Protein AF-A0A7G4WI41-F1 (afdb_monomer_lite)

Sequence (140 aa):
MRLSQVFVVAAASFLFASEAIAVTPDSNQAKISTVAHGGPSQRLLRSYGKPVEKDDADDSDDSDDSDDSEERGFNVAQVDSLKALAAQWGHSYDDIINGVVNLSHDKQRQWIAKVNTFVDEKKAAKIAEHNAQWRRDHGI

pLDDT: mean 73.44, std 21.07, range [34.28, 97.56]

Structure (mmCIF, N/CA/C/O backbone):
data_AF-A0A7G4WI41-F1
#
_entry.id   AF-A0A7G4WI41-F1
#
loop_
_atom_site.group_PDB
_atom_site.id
_atom_site.type_symbol
_atom_site.label_atom_id
_atom_site.label_alt_id
_atom_site.label_comp_id
_atom_site.label_asym_id
_atom_site.label_entity_id
_atom_site.label_seq_id
_atom_site.pdbx_PDB_ins_code
_atom_site.Cartn_x
_atom_site.Cartn_y
_atom_site.Cartn_z
_atom_site.occupancy
_atom_site.B_iso_or_equiv
_atom_site.auth_seq_id
_atom_site.auth_comp_id
_atom_site.auth_asym_id
_atom_site.auth_atom_id
_atom_site.pdbx_PDB_model_num
ATOM 1 N N . MET A 1 1 ? -39.189 -62.170 -22.832 1.00 60.19 1 MET A N 1
ATOM 2 C CA . MET A 1 1 ? -37.963 -62.716 -23.452 1.00 60.19 1 MET A CA 1
ATOM 3 C C . MET A 1 1 ? -38.275 -64.022 -24.172 1.00 60.19 1 MET A C 1
ATOM 5 O O . MET A 1 1 ? -38.211 -65.059 -23.533 1.00 60.19 1 MET A O 1
ATOM 9 N N . ARG A 1 2 ? -38.646 -63.953 -25.458 1.00 58.12 2 ARG A N 1
ATOM 10 C CA . ARG A 1 2 ? -38.343 -64.890 -26.564 1.00 58.12 2 ARG A CA 1
ATOM 11 C C . ARG A 1 2 ? -38.616 -64.113 -27.862 1.00 58.12 2 ARG A C 1
ATOM 13 O O . ARG A 1 2 ? -39.538 -63.309 -27.874 1.00 58.12 2 ARG A O 1
ATOM 20 N N . LEU A 1 3 ? -37.824 -64.338 -28.908 1.00 49.12 3 LEU A N 1
ATOM 21 C CA . LEU A 1 3 ? -37.920 -63.726 -30.250 1.00 49.12 3 LEU A CA 1
ATOM 22 C C . LEU A 1 3 ? -37.275 -62.346 -30.485 1.00 49.12 3 LEU A C 1
ATOM 24 O O . LEU A 1 3 ? -37.475 -61.742 -31.535 1.00 49.12 3 LEU A O 1
ATOM 28 N N . SER A 1 4 ? -36.297 -61.980 -29.656 1.00 53.56 4 SER A N 1
ATOM 29 C CA . SER A 1 4 ? -35.137 -61.157 -30.054 1.00 53.56 4 SER A CA 1
ATOM 30 C C . SER A 1 4 ? -34.247 -61.821 -31.139 1.00 53.56 4 SER A C 1
ATOM 32 O O . SER A 1 4 ? -33.054 -61.558 -31.207 1.00 53.56 4 SER A O 1
ATOM 34 N N . GLN A 1 5 ? -34.798 -62.717 -31.968 1.00 55.16 5 GLN A N 1
ATOM 35 C CA . GLN A 1 5 ? -34.080 -63.548 -32.947 1.00 55.16 5 GLN A CA 1
ATOM 36 C C . GLN A 1 5 ? -34.546 -63.343 -34.397 1.00 55.16 5 GLN A C 1
ATOM 38 O O . GLN A 1 5 ? -33.809 -63.695 -35.310 1.00 55.16 5 GLN A O 1
ATOM 43 N N . VAL A 1 6 ? -35.711 -62.731 -34.646 1.00 54.12 6 VAL A N 1
ATOM 44 C CA . VAL A 1 6 ? -36.169 -62.449 -36.027 1.00 54.12 6 VAL A CA 1
ATOM 45 C C . VAL A 1 6 ? -35.496 -61.191 -36.600 1.00 54.12 6 VAL A C 1
ATOM 47 O O . VAL A 1 6 ? -35.301 -61.079 -37.806 1.00 54.12 6 VAL A O 1
ATOM 50 N N . PHE A 1 7 ? -35.041 -60.281 -35.735 1.00 49.94 7 PHE A N 1
ATOM 51 C CA . PHE A 1 7 ? -34.394 -59.023 -36.123 1.00 49.94 7 PHE A CA 1
ATOM 52 C C . PHE A 1 7 ? -32.997 -59.167 -36.750 1.00 49.94 7 PHE A C 1
ATOM 54 O O . PHE A 1 7 ? -32.522 -58.223 -37.370 1.00 49.94 7 PHE A O 1
ATOM 61 N N . VAL A 1 8 ? -32.333 -60.319 -36.632 1.00 58.12 8 VAL A N 1
ATOM 62 C CA . VAL A 1 8 ? -30.925 -60.450 -37.055 1.00 58.12 8 VAL A CA 1
ATOM 63 C C . VAL A 1 8 ? -30.774 -60.981 -38.491 1.00 58.12 8 VAL A C 1
ATOM 65 O O . VAL A 1 8 ? -29.755 -60.733 -39.123 1.00 58.12 8 VAL A O 1
ATOM 68 N N . VAL A 1 9 ? -31.783 -61.651 -39.062 1.00 54.06 9 VAL A N 1
ATOM 69 C CA . VAL A 1 9 ? -31.616 -62.367 -40.348 1.00 54.06 9 VAL A CA 1
ATOM 70 C C . VAL A 1 9 ? -31.994 -61.532 -41.586 1.00 54.06 9 VAL A C 1
ATOM 72 O O . VAL A 1 9 ? -31.371 -61.685 -42.634 1.00 54.06 9 VAL A O 1
ATOM 75 N N . ALA A 1 10 ? -32.950 -60.601 -41.507 1.00 50.56 10 ALA A N 1
ATOM 76 C CA . ALA A 1 10 ? -33.375 -59.827 -42.687 1.00 50.56 10 ALA A CA 1
ATOM 77 C C . ALA A 1 10 ? -32.504 -58.584 -42.970 1.00 50.56 10 ALA A C 1
ATOM 79 O O . ALA A 1 10 ? -32.387 -58.163 -44.118 1.00 50.56 10 ALA A O 1
ATOM 80 N N . ALA A 1 11 ? -31.825 -58.039 -41.954 1.00 51.19 11 ALA A N 1
ATOM 81 C CA . ALA A 1 11 ? -30.920 -56.894 -42.102 1.00 51.19 11 ALA A CA 1
ATOM 82 C C . ALA A 1 11 ? -29.687 -57.179 -42.992 1.00 51.19 11 ALA A C 1
ATOM 84 O O . ALA A 1 11 ? -29.009 -56.245 -43.408 1.00 51.19 11 ALA A O 1
ATOM 85 N N . ALA A 1 12 ? -29.402 -58.444 -43.322 1.00 50.19 12 ALA A N 1
ATOM 86 C CA . ALA A 1 12 ? -28.215 -58.833 -44.086 1.00 50.19 12 ALA A CA 1
ATOM 87 C C . ALA A 1 12 ? -28.433 -59.009 -45.606 1.00 50.19 12 ALA A C 1
ATOM 89 O O . ALA A 1 12 ? -27.450 -59.111 -46.333 1.00 50.19 12 ALA A O 1
ATOM 90 N N . SER A 1 13 ? -29.672 -59.053 -46.121 1.00 47.69 13 SER A N 1
ATOM 91 C CA . SER A 1 13 ? -29.939 -59.494 -47.511 1.00 47.69 13 SER A CA 1
ATOM 92 C C . SER A 1 13 ? -30.242 -58.392 -48.537 1.00 47.69 13 SER A C 1
ATOM 94 O O . SER A 1 13 ? -30.148 -58.664 -49.729 1.00 47.69 13 SER A O 1
ATOM 96 N N . PHE A 1 14 ? -30.532 -57.147 -48.136 1.00 50.44 14 PHE A N 1
ATOM 97 C CA . PHE A 1 14 ? -30.782 -56.054 -49.101 1.00 50.44 14 PHE A CA 1
ATOM 98 C C . PHE A 1 14 ? -29.583 -55.118 -49.328 1.00 50.44 14 PHE A C 1
ATOM 100 O O . PHE A 1 14 ? -29.622 -54.246 -50.188 1.00 50.44 14 PHE A O 1
ATOM 107 N N . LEU A 1 15 ? -28.483 -55.327 -48.601 1.00 53.81 15 LEU A N 1
ATOM 108 C CA . LEU A 1 15 ? -27.217 -54.611 -48.801 1.00 53.81 15 LEU A CA 1
ATOM 109 C C . LEU A 1 15 ? -26.390 -55.146 -49.994 1.00 53.81 15 LEU A C 1
ATOM 111 O O . LEU A 1 15 ? -25.264 -54.703 -50.190 1.00 53.81 15 LEU A O 1
ATOM 115 N N . PHE A 1 16 ? -26.919 -56.083 -50.796 1.00 42.41 16 PHE A N 1
ATOM 116 C CA . PHE A 1 16 ? -26.143 -56.855 -51.783 1.00 42.41 16 PHE A CA 1
ATOM 117 C C . PHE A 1 16 ? -26.513 -56.614 -53.268 1.00 42.41 16 PHE A C 1
ATOM 119 O O . PHE A 1 16 ? -26.173 -57.423 -54.122 1.00 42.41 16 PHE A O 1
ATOM 126 N N . ALA A 1 17 ? -27.168 -55.506 -53.629 1.00 44.12 17 ALA A N 1
ATOM 127 C CA . ALA A 1 17 ? -27.373 -55.163 -55.046 1.00 44.12 17 ALA A CA 1
ATOM 128 C C . ALA A 1 17 ? -27.144 -53.668 -55.328 1.00 44.12 17 ALA A C 1
ATOM 130 O O . ALA A 1 17 ? -28.079 -52.882 -55.453 1.00 44.12 17 ALA A O 1
ATOM 131 N N . SER A 1 18 ? -25.864 -53.293 -55.399 1.00 34.28 18 SER A N 1
ATOM 132 C CA . SER A 1 18 ? -25.250 -52.495 -56.477 1.00 34.28 18 SER A CA 1
ATOM 133 C C . SER A 1 18 ? -26.148 -52.295 -57.722 1.00 34.28 18 SER A C 1
ATOM 135 O O . SER A 1 18 ? -26.867 -53.204 -58.111 1.00 34.28 18 SER A O 1
ATOM 137 N N . GLU A 1 19 ? -26.141 -51.193 -58.474 1.00 43.03 19 GLU A N 1
ATOM 138 C CA . GLU A 1 19 ? -25.027 -50.327 -58.862 1.00 43.03 19 GLU A CA 1
ATOM 139 C C . GLU A 1 19 ? -25.578 -49.103 -59.642 1.00 43.03 19 GLU A C 1
ATOM 141 O O . GLU A 1 19 ? -26.638 -49.177 -60.254 1.00 43.03 19 GLU A O 1
ATOM 146 N N . ALA A 1 20 ? -24.839 -47.990 -59.581 1.00 45.72 20 ALA A N 1
ATOM 147 C CA . ALA A 1 20 ? -24.756 -46.828 -60.481 1.00 45.72 20 ALA A CA 1
ATOM 148 C C . ALA A 1 20 ? -25.770 -46.622 -61.637 1.00 45.72 20 ALA A C 1
ATOM 150 O O . ALA A 1 20 ? -25.918 -47.478 -62.494 1.00 45.72 20 ALA A O 1
ATOM 151 N N . ILE A 1 21 ? -26.273 -45.384 -61.787 1.00 39.81 21 ILE A N 1
ATOM 152 C CA . ILE A 1 21 ? -26.114 -44.564 -63.012 1.00 39.81 21 ILE A CA 1
ATOM 153 C C . ILE A 1 21 ? -26.414 -43.092 -62.676 1.00 39.81 21 ILE A C 1
ATOM 155 O O . ILE A 1 21 ? -27.458 -42.735 -62.135 1.00 39.81 21 ILE A O 1
ATOM 159 N N . ALA A 1 22 ? -25.432 -42.249 -62.980 1.00 47.00 22 ALA A N 1
ATOM 160 C CA . ALA A 1 22 ? -25.386 -40.814 -62.763 1.00 47.00 22 ALA A CA 1
ATOM 161 C C . ALA A 1 22 ? -26.065 -40.036 -63.898 1.00 47.00 22 ALA A C 1
ATOM 163 O O . ALA A 1 22 ? -25.796 -40.352 -65.051 1.00 47.00 22 ALA A O 1
ATOM 164 N N . VAL A 1 23 ? -26.815 -38.968 -63.586 1.00 42.44 23 VAL A N 1
ATOM 165 C CA . VAL A 1 23 ? -26.959 -37.781 -64.458 1.00 42.44 23 VAL A CA 1
ATOM 166 C C . VAL A 1 23 ? -27.250 -36.534 -63.602 1.00 42.44 23 VAL A C 1
ATOM 168 O O . VAL A 1 23 ? -28.366 -36.310 -63.146 1.00 42.44 23 VAL A O 1
ATOM 171 N N . THR A 1 24 ? -26.247 -35.684 -63.422 1.00 52.06 24 THR A N 1
ATOM 172 C CA . THR A 1 24 ? -26.391 -34.214 -63.446 1.00 52.06 24 THR A CA 1
ATOM 173 C C . THR A 1 24 ? -25.506 -33.758 -64.623 1.00 52.06 24 THR A C 1
ATOM 175 O O . THR A 1 24 ? -24.527 -34.466 -64.881 1.00 52.06 24 THR A O 1
ATOM 178 N N . PRO A 1 25 ? -25.785 -32.671 -65.383 1.00 52.31 25 PRO A N 1
ATOM 179 C CA . PRO A 1 25 ? -26.153 -31.362 -64.829 1.00 52.31 25 PRO A CA 1
ATOM 180 C C . PRO A 1 25 ? -27.067 -30.472 -65.713 1.00 52.31 25 PRO A C 1
ATOM 182 O O . PRO A 1 25 ? -27.070 -30.558 -66.934 1.00 52.31 25 PRO A O 1
ATOM 185 N N . ASP A 1 26 ? -27.733 -29.486 -65.115 1.00 42.91 26 ASP A N 1
ATOM 186 C CA . ASP A 1 26 ? -27.690 -28.148 -65.715 1.00 42.91 26 ASP A CA 1
ATOM 187 C C . ASP A 1 26 ? -27.442 -27.141 -64.596 1.00 42.91 26 ASP A C 1
ATOM 189 O O . ASP A 1 26 ? -28.169 -27.067 -63.604 1.00 42.91 26 ASP A O 1
ATOM 193 N N . SER A 1 27 ? -26.306 -26.466 -64.696 1.00 51.22 27 SER A N 1
ATOM 194 C CA . SER A 1 27 ? -25.731 -25.650 -63.641 1.00 51.22 27 SER A CA 1
ATOM 195 C C . SER A 1 27 ? -25.530 -24.258 -64.212 1.00 51.22 27 SER A C 1
ATOM 197 O O . SER A 1 27 ? -24.536 -23.985 -64.880 1.00 51.22 27 SER A O 1
ATOM 199 N N . ASN A 1 28 ? -26.470 -23.360 -63.917 1.00 61.88 28 ASN A N 1
ATOM 200 C CA . ASN A 1 28 ? -26.247 -21.923 -64.027 1.00 61.88 28 ASN A CA 1
ATOM 201 C C . ASN A 1 28 ? -25.216 -21.517 -62.962 1.00 61.88 28 ASN A C 1
ATOM 203 O O . ASN A 1 28 ? -25.562 -21.053 -61.875 1.00 61.88 28 ASN A O 1
ATOM 207 N N . GLN A 1 29 ? -23.934 -21.753 -63.249 1.00 58.50 29 GLN A N 1
ATOM 208 C CA . GLN A 1 29 ? -22.827 -21.359 -62.386 1.00 58.50 29 GLN A CA 1
ATOM 209 C C . GLN A 1 29 ? -22.591 -19.857 -62.530 1.00 58.50 29 GLN A C 1
ATOM 211 O O . GLN A 1 29 ? -21.774 -19.401 -63.329 1.00 58.50 29 GLN A O 1
ATOM 216 N N . ALA A 1 30 ? -23.303 -19.064 -61.732 1.00 64.44 30 ALA A N 1
ATOM 217 C CA . ALA A 1 30 ? -22.858 -17.711 -61.444 1.00 64.44 30 ALA A CA 1
ATOM 218 C C . ALA A 1 30 ? -21.491 -17.798 -60.740 1.00 64.44 30 ALA A C 1
ATOM 220 O O . ALA A 1 30 ? -21.368 -18.403 -59.674 1.00 64.44 30 ALA A O 1
ATOM 221 N N . LYS A 1 31 ? -20.449 -17.213 -61.343 1.00 61.19 31 LYS A N 1
ATOM 222 C CA . LYS A 1 31 ? -19.125 -17.075 -60.719 1.00 61.19 31 LYS A CA 1
ATOM 223 C C . LYS A 1 31 ? -19.223 -16.099 -59.546 1.00 61.19 31 LYS A C 1
ATOM 225 O O . LYS A 1 31 ? -19.076 -14.893 -59.718 1.00 61.19 31 LYS A O 1
ATOM 230 N N . ILE A 1 32 ? -19.457 -16.626 -58.351 1.00 63.84 32 ILE A N 1
ATOM 231 C CA . ILE A 1 32 ? -19.260 -15.888 -57.106 1.00 63.84 32 ILE A CA 1
ATOM 232 C C . ILE A 1 32 ? -17.765 -15.981 -56.802 1.00 63.84 32 ILE A C 1
ATOM 234 O O . ILE A 1 32 ? -17.230 -17.076 -56.637 1.00 63.84 32 ILE A O 1
ATOM 238 N N . SER A 1 33 ? -17.069 -14.844 -56.791 1.00 59.56 33 SER A N 1
ATOM 239 C CA . SER A 1 33 ? -15.690 -14.786 -56.307 1.00 59.56 33 SER A CA 1
ATOM 240 C C . SER A 1 33 ? -15.697 -15.157 -54.824 1.00 59.56 33 SER A C 1
ATOM 242 O O . SER A 1 33 ? -16.025 -14.332 -53.971 1.00 59.56 33 SER A O 1
ATOM 244 N N . THR A 1 34 ? -15.405 -16.418 -54.508 1.00 59.03 34 THR A N 1
ATOM 245 C CA . THR A 1 34 ? -15.137 -16.845 -53.136 1.00 59.03 34 THR A CA 1
ATOM 246 C C . THR A 1 34 ? -13.808 -16.228 -52.725 1.00 59.03 34 THR A C 1
ATOM 248 O O . THR A 1 34 ? -12.736 -16.777 -52.967 1.00 59.03 34 THR A O 1
ATOM 251 N N . VAL A 1 35 ? -13.878 -15.053 -52.109 1.00 65.50 35 VAL A N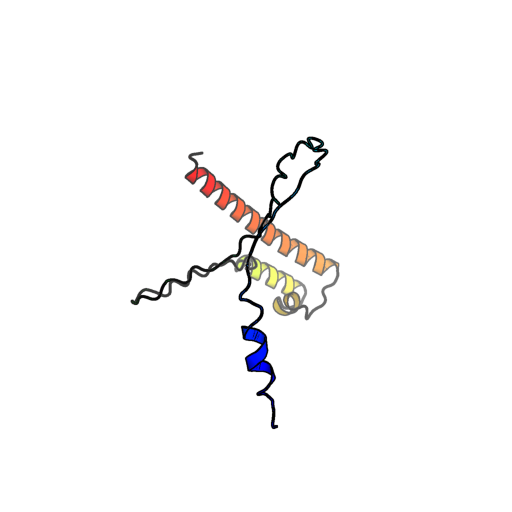 1
ATOM 252 C CA . VAL A 1 35 ? -12.786 -14.551 -51.279 1.00 65.50 35 VAL A CA 1
ATOM 253 C C . VAL A 1 35 ? -12.668 -15.506 -50.098 1.00 65.50 35 VAL A C 1
ATOM 255 O O . VAL A 1 35 ? -13.647 -15.732 -49.385 1.00 65.50 35 VAL A O 1
ATOM 258 N N . ALA A 1 36 ? -11.489 -16.104 -49.923 1.00 66.44 36 ALA A N 1
ATOM 259 C CA . ALA A 1 36 ? -11.196 -16.931 -4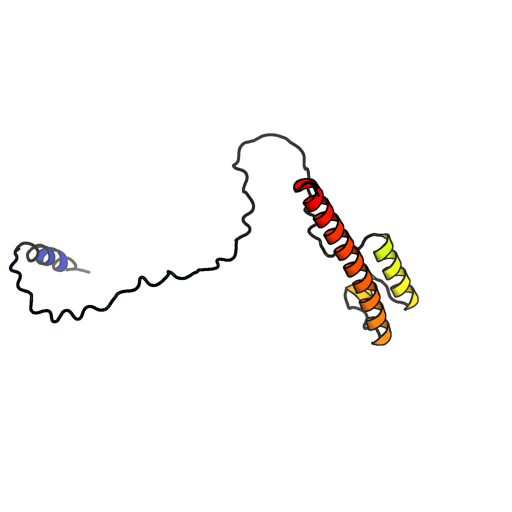8.763 1.00 66.44 36 ALA A CA 1
ATOM 260 C C . ALA A 1 36 ? -11.513 -16.117 -47.504 1.00 66.44 36 ALA A C 1
ATOM 262 O O . ALA A 1 36 ? -10.925 -15.059 -47.274 1.00 66.44 36 ALA A O 1
ATOM 263 N N . HIS A 1 37 ? -12.484 -16.578 -46.719 1.00 58.38 37 HIS A N 1
ATOM 264 C CA . HIS A 1 37 ? -12.770 -15.974 -45.430 1.00 58.38 37 HIS A CA 1
ATOM 265 C C . HIS A 1 37 ? -11.517 -16.156 -44.572 1.00 58.38 37 HIS A C 1
ATOM 267 O O . HIS A 1 37 ? -11.122 -17.290 -44.293 1.00 58.38 37 HIS A O 1
ATOM 273 N N . GLY A 1 38 ? -10.855 -15.050 -44.215 1.00 65.44 38 GLY A N 1
ATOM 274 C CA . GLY A 1 38 ? -9.784 -15.072 -43.226 1.00 65.44 38 GLY A CA 1
ATOM 275 C C . GLY A 1 38 ? -10.315 -15.780 -41.986 1.00 65.44 38 GLY A C 1
ATOM 276 O O . GLY A 1 38 ? -11.334 -15.364 -41.438 1.00 65.44 38 GLY A O 1
ATOM 277 N N . GLY A 1 39 ? -9.693 -16.907 -41.629 1.00 69.44 39 GLY A N 1
ATOM 278 C CA . GLY A 1 39 ? -10.150 -17.758 -40.535 1.00 69.44 39 GLY A CA 1
ATOM 279 C C . GLY A 1 39 ? -10.317 -16.977 -39.225 1.00 69.44 39 GLY A C 1
ATOM 280 O O . GLY A 1 39 ? -9.724 -15.907 -39.065 1.00 69.44 39 GLY A O 1
ATOM 281 N N . PRO A 1 40 ? -11.114 -17.490 -38.273 1.00 69.69 40 PRO A N 1
ATOM 282 C CA . PRO A 1 40 ? -11.348 -16.804 -37.011 1.00 69.69 40 PRO A CA 1
ATOM 283 C C . PRO A 1 40 ? -10.009 -16.537 -36.316 1.00 69.69 40 PRO A C 1
ATOM 285 O O . PRO A 1 40 ? -9.285 -17.468 -35.966 1.00 69.69 40 PRO A O 1
ATOM 288 N N . SER A 1 41 ? -9.671 -15.262 -36.105 1.00 68.19 41 SER A N 1
ATOM 289 C CA . SER A 1 41 ? -8.505 -14.858 -35.318 1.00 68.19 41 SER A CA 1
ATOM 290 C C . SER A 1 41 ? -8.789 -15.137 -33.840 1.00 68.19 41 SER A C 1
ATOM 292 O O . SER A 1 41 ? -9.137 -14.236 -33.072 1.00 68.19 41 SER A O 1
ATOM 294 N N . GLN A 1 42 ? -8.728 -16.406 -33.439 1.00 70.62 42 GLN A N 1
ATOM 295 C CA . GLN A 1 42 ? -8.921 -16.805 -32.051 1.00 70.62 42 GLN A CA 1
ATOM 296 C C . GLN A 1 42 ? -7.742 -16.290 -31.223 1.00 70.62 42 GLN A C 1
ATOM 298 O O . GLN A 1 42 ? -6.642 -16.838 -31.248 1.00 70.62 42 GLN A O 1
ATOM 303 N N . ARG A 1 43 ? -7.970 -15.209 -30.471 1.00 73.62 43 ARG A N 1
ATOM 304 C CA . ARG A 1 43 ? -7.086 -14.809 -29.373 1.00 73.62 43 ARG A CA 1
ATOM 305 C C . ARG A 1 43 ? -7.356 -15.762 -28.211 1.00 73.62 43 ARG A C 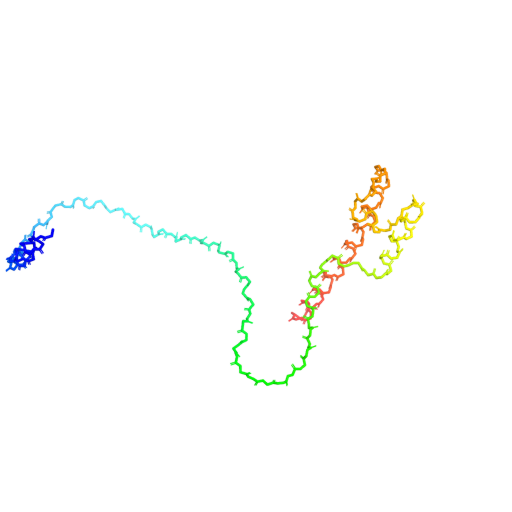1
ATOM 307 O O . ARG A 1 43 ? -8.272 -15.533 -27.429 1.00 73.62 43 ARG A O 1
ATOM 314 N N . LEU A 1 44 ? -6.603 -16.855 -28.139 1.00 78.25 44 LEU A N 1
ATOM 315 C CA . LEU A 1 44 ? -6.667 -17.782 -27.011 1.00 78.25 44 LEU A CA 1
ATOM 316 C C . LEU A 1 44 ? -5.865 -17.208 -25.838 1.00 78.25 44 LEU A C 1
ATOM 318 O O . LEU A 1 44 ? -4.741 -16.733 -26.015 1.00 78.25 44 LEU A O 1
ATOM 322 N N . LEU A 1 45 ? -6.453 -17.237 -24.641 1.00 80.88 45 LEU A N 1
ATOM 323 C CA . LEU A 1 45 ? -5.756 -16.887 -23.407 1.00 80.88 45 LEU A CA 1
ATOM 324 C C . LEU A 1 45 ? -4.664 -17.940 -23.167 1.00 80.88 45 LEU A C 1
ATOM 326 O O . LEU A 1 45 ? -4.955 -19.135 -23.176 1.00 80.88 45 LEU A O 1
ATOM 330 N N . ARG A 1 46 ? -3.406 -17.516 -22.992 1.00 78.00 46 ARG A N 1
ATOM 331 C CA . ARG A 1 46 ? -2.317 -18.449 -22.670 1.00 78.00 46 ARG A CA 1
ATOM 332 C C . ARG A 1 46 ? -2.595 -19.065 -21.301 1.00 78.00 46 ARG A C 1
ATOM 334 O O . ARG A 1 46 ? -2.730 -18.341 -20.320 1.00 78.00 46 ARG A O 1
ATOM 341 N N . SER A 1 47 ? -2.693 -20.388 -21.245 1.00 77.12 47 SER A N 1
ATOM 342 C CA . SER A 1 47 ? -2.786 -21.125 -19.988 1.00 77.12 47 SER A CA 1
ATOM 343 C C . SER A 1 47 ? -1.415 -21.179 -19.319 1.00 77.12 47 SER A C 1
ATOM 345 O O . SER A 1 47 ? -0.433 -21.561 -19.958 1.00 77.12 47 SER A O 1
ATOM 347 N N . TYR A 1 48 ? -1.359 -20.856 -18.031 1.00 63.56 48 TYR A N 1
ATOM 348 C CA . TYR A 1 48 ? -0.182 -21.079 -17.197 1.00 63.56 48 TYR A CA 1
ATOM 349 C C . TYR A 1 48 ? -0.174 -22.542 -16.742 1.00 63.56 48 TYR A C 1
ATOM 351 O O . TYR A 1 48 ? -0.776 -22.891 -15.730 1.00 63.56 48 TYR A O 1
ATOM 359 N N . GLY A 1 49 ? 0.445 -23.420 -17.530 1.00 63.28 49 GLY A N 1
ATOM 360 C CA . GLY A 1 49 ? 0.788 -24.763 -17.070 1.00 63.28 49 GLY A CA 1
ATOM 361 C C . GLY A 1 49 ? 2.136 -24.707 -16.366 1.00 63.28 49 GLY A C 1
ATOM 362 O O . GLY A 1 49 ? 3.111 -24.283 -16.985 1.00 63.28 49 GLY A O 1
ATOM 363 N N . LYS A 1 50 ? 2.204 -25.122 -15.095 1.00 60.09 50 LYS A N 1
ATOM 364 C CA . LYS A 1 50 ? 3.498 -25.412 -14.466 1.00 60.09 50 LYS A CA 1
ATOM 365 C C . LYS A 1 50 ? 4.173 -26.532 -15.277 1.00 60.09 50 LYS A C 1
ATOM 367 O O . LYS A 1 50 ? 3.475 -27.491 -15.622 1.00 60.09 50 LYS A O 1
ATOM 372 N N . PRO A 1 51 ? 5.471 -26.440 -15.613 1.00 52.19 51 PRO A N 1
ATOM 373 C CA . PRO A 1 51 ? 6.180 -27.594 -16.136 1.00 52.19 51 PRO A CA 1
ATOM 374 C C . PRO A 1 51 ? 6.171 -28.657 -15.038 1.00 52.19 51 PRO A C 1
ATOM 376 O O . PRO A 1 51 ? 6.766 -28.470 -13.984 1.00 52.19 51 PRO A O 1
ATOM 379 N N . VAL A 1 52 ? 5.428 -29.740 -15.256 1.00 52.94 52 VAL A N 1
ATOM 380 C CA . VAL A 1 52 ? 5.623 -30.960 -14.476 1.00 52.94 52 VAL A CA 1
ATOM 381 C C . VAL A 1 52 ? 6.955 -31.506 -14.961 1.00 52.94 52 VAL A C 1
ATOM 383 O O . VAL A 1 52 ? 7.061 -31.953 -16.108 1.00 52.94 52 VAL A O 1
ATOM 386 N N . GLU A 1 53 ? 7.982 -31.353 -14.129 1.00 47.16 53 GLU A N 1
ATOM 387 C CA . GLU A 1 53 ? 9.237 -32.065 -14.299 1.00 47.16 53 GLU A CA 1
ATOM 388 C C . GLU A 1 53 ? 8.909 -33.545 -14.460 1.00 47.16 53 GLU A C 1
ATOM 390 O O . GLU A 1 53 ? 8.113 -34.116 -13.714 1.00 47.16 53 GLU A O 1
ATOM 395 N N . LYS A 1 54 ? 9.436 -34.136 -15.531 1.00 46.16 54 LYS A N 1
ATOM 396 C CA . LYS A 1 54 ? 9.334 -35.573 -15.728 1.00 46.16 54 LYS A CA 1
ATOM 397 C C . LYS A 1 54 ? 10.103 -36.216 -14.590 1.00 46.16 54 LYS A C 1
ATOM 399 O O . LYS A 1 54 ? 11.288 -35.936 -14.444 1.00 46.16 54 LYS A O 1
ATOM 404 N N . ASP A 1 55 ? 9.391 -37.042 -13.837 1.00 51.22 55 ASP A N 1
ATOM 405 C CA . ASP A 1 55 ? 9.925 -37.963 -12.848 1.00 51.22 55 ASP A CA 1
ATOM 406 C C . ASP A 1 55 ? 11.202 -38.623 -13.376 1.00 51.22 55 ASP A C 1
ATOM 408 O O . ASP A 1 55 ? 11.117 -39.444 -14.283 1.00 51.22 55 ASP A O 1
ATOM 412 N N . ASP A 1 56 ? 12.353 -38.254 -12.820 1.00 45.19 56 ASP A N 1
ATOM 413 C CA . ASP A 1 56 ? 13.525 -39.114 -12.679 1.00 45.19 56 ASP A CA 1
ATOM 414 C C . ASP A 1 56 ? 14.404 -38.534 -11.555 1.00 45.19 56 ASP A C 1
ATOM 416 O O . ASP A 1 56 ? 14.875 -37.403 -11.614 1.00 45.19 56 ASP A O 1
ATOM 420 N N . ALA A 1 57 ? 14.528 -39.336 -10.498 1.00 48.34 57 ALA A N 1
ATOM 421 C CA . ALA A 1 57 ? 15.285 -39.156 -9.262 1.00 48.34 57 ALA A CA 1
ATOM 422 C C . ALA A 1 57 ? 16.592 -38.342 -9.362 1.00 48.34 57 ALA A C 1
ATOM 424 O O . ALA A 1 57 ? 17.420 -38.613 -10.226 1.00 48.34 57 ALA A O 1
ATOM 425 N N . ASP A 1 58 ? 16.846 -37.463 -8.389 1.00 39.97 58 ASP A N 1
ATOM 426 C CA . ASP A 1 58 ? 17.772 -37.693 -7.261 1.00 39.97 58 ASP A CA 1
ATOM 427 C C . ASP A 1 58 ? 18.099 -36.354 -6.564 1.00 39.97 58 ASP A C 1
ATOM 429 O O . ASP A 1 58 ? 18.212 -35.314 -7.204 1.00 39.97 58 ASP A O 1
ATOM 433 N N . ASP A 1 59 ? 18.203 -36.424 -5.241 1.00 50.62 59 ASP A N 1
ATOM 434 C CA . ASP A 1 59 ? 18.656 -35.432 -4.256 1.00 50.62 59 ASP A CA 1
ATOM 435 C C . ASP A 1 59 ? 19.240 -34.096 -4.782 1.00 50.62 59 ASP A C 1
ATOM 437 O O . ASP A 1 59 ? 20.411 -34.003 -5.160 1.00 50.62 59 ASP A O 1
ATOM 441 N N . SER A 1 60 ? 18.460 -33.011 -4.719 1.00 40.81 60 SER A N 1
ATOM 442 C CA . SER A 1 60 ? 19.040 -31.677 -4.545 1.00 40.81 60 SER A CA 1
ATOM 443 C C . SER A 1 60 ? 18.017 -30.663 -4.062 1.00 40.81 60 SER A C 1
ATOM 445 O O . SER A 1 60 ? 17.084 -30.318 -4.777 1.00 40.81 60 SER A O 1
ATOM 447 N N . ASP A 1 61 ? 18.268 -30.236 -2.830 1.00 41.31 61 ASP A N 1
ATOM 448 C CA . ASP A 1 61 ? 18.026 -28.922 -2.248 1.00 41.31 61 ASP A CA 1
ATOM 449 C C . ASP A 1 61 ? 16.649 -28.296 -2.490 1.00 41.31 61 ASP A C 1
ATOM 451 O O . ASP A 1 61 ? 16.283 -27.868 -3.582 1.00 41.31 61 ASP A O 1
ATOM 455 N N . ASP A 1 62 ? 15.932 -28.189 -1.378 1.00 47.69 62 ASP A N 1
ATOM 456 C CA . ASP A 1 62 ? 14.781 -27.337 -1.130 1.00 47.69 62 ASP A CA 1
ATOM 457 C C . ASP A 1 62 ? 15.169 -25.861 -1.338 1.00 47.69 62 ASP A C 1
ATOM 459 O O . ASP A 1 62 ? 15.189 -25.051 -0.415 1.00 47.69 62 ASP A O 1
ATOM 463 N N . SER A 1 63 ? 15.509 -25.485 -2.572 1.00 47.69 63 SER A N 1
ATOM 464 C CA . SER A 1 63 ? 15.348 -24.117 -3.019 1.00 47.69 63 SER A CA 1
ATOM 465 C C . SER A 1 63 ? 13.863 -23.946 -3.287 1.00 47.69 63 SER A C 1
ATOM 467 O O . SER A 1 63 ? 13.399 -24.003 -4.429 1.00 47.69 63 SER A O 1
ATOM 469 N N . ASP A 1 64 ? 13.129 -23.753 -2.193 1.00 47.31 64 ASP A N 1
ATOM 470 C CA . ASP A 1 64 ? 11.982 -22.864 -2.121 1.00 47.31 64 ASP A CA 1
ATOM 471 C C . ASP A 1 64 ? 12.437 -21.511 -2.699 1.00 47.31 64 ASP A C 1
ATOM 473 O O . ASP A 1 64 ? 12.719 -20.543 -1.994 1.00 47.31 64 ASP A O 1
ATOM 477 N N . ASP A 1 65 ? 12.580 -21.461 -4.028 1.00 48.38 65 ASP A N 1
ATOM 478 C CA . ASP A 1 65 ? 12.419 -20.253 -4.814 1.00 48.38 65 ASP A CA 1
ATOM 479 C C . ASP A 1 65 ? 10.937 -19.939 -4.678 1.00 48.38 65 ASP A C 1
ATOM 481 O O . ASP A 1 65 ? 10.100 -20.241 -5.537 1.00 48.38 65 ASP A O 1
ATOM 485 N N . SER A 1 66 ? 10.617 -19.460 -3.475 1.00 47.22 66 SER A N 1
ATOM 486 C CA . SER A 1 66 ? 9.404 -18.772 -3.144 1.00 47.22 66 SER A CA 1
ATOM 487 C C . SER A 1 66 ? 9.308 -17.691 -4.197 1.00 47.22 66 SER A C 1
ATOM 489 O O . SER A 1 66 ? 9.917 -16.628 -4.077 1.00 47.22 66 SER A O 1
ATOM 491 N N . ASP A 1 67 ? 8.583 -18.000 -5.267 1.00 45.22 67 ASP A N 1
ATOM 492 C CA . ASP A 1 67 ? 8.023 -17.022 -6.166 1.00 45.22 67 ASP A CA 1
ATOM 493 C C . ASP A 1 67 ? 7.177 -16.119 -5.270 1.00 45.22 67 ASP A C 1
ATOM 495 O O . ASP A 1 67 ? 5.982 -16.350 -5.059 1.00 45.22 67 ASP A O 1
ATOM 499 N N . ASP A 1 68 ? 7.841 -15.105 -4.702 1.00 48.19 68 ASP A N 1
ATOM 500 C CA . ASP A 1 68 ? 7.350 -14.023 -3.847 1.00 48.19 68 ASP A CA 1
ATOM 501 C C . ASP A 1 68 ? 6.469 -13.073 -4.690 1.00 48.19 68 ASP A C 1
ATOM 503 O O . ASP A 1 68 ? 6.467 -11.843 -4.592 1.00 48.19 68 ASP A O 1
ATOM 507 N N . SER A 1 69 ? 5.676 -13.698 -5.563 1.00 49.56 69 SER A N 1
ATOM 508 C CA . SER A 1 69 ? 4.441 -13.265 -6.193 1.00 49.56 69 SER A CA 1
ATOM 509 C C . SER A 1 69 ? 3.350 -12.921 -5.174 1.00 49.56 69 SER A C 1
ATOM 511 O O . SER A 1 69 ? 2.255 -12.504 -5.564 1.00 49.56 69 SER A O 1
ATOM 513 N N . GLU A 1 70 ? 3.654 -12.977 -3.872 1.00 48.16 70 GLU A N 1
ATOM 514 C CA . GLU A 1 70 ? 2.987 -12.219 -2.816 1.00 48.16 70 GLU A CA 1
ATOM 515 C C . GLU A 1 70 ? 3.235 -10.706 -3.041 1.00 48.16 70 G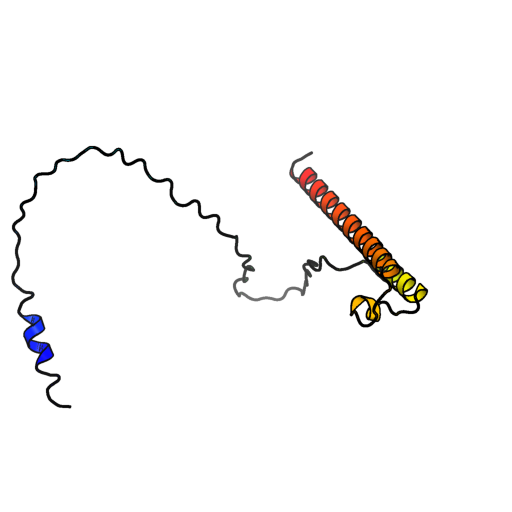LU A C 1
ATOM 517 O O . GLU A 1 70 ? 3.818 -9.965 -2.246 1.00 48.16 70 GLU A O 1
ATOM 522 N N . GLU A 1 71 ? 2.699 -10.187 -4.151 1.00 53.09 71 GLU A N 1
ATOM 523 C CA . GLU A 1 71 ? 2.693 -8.780 -4.572 1.00 53.09 71 GLU A CA 1
ATOM 524 C C . GLU A 1 71 ? 2.151 -7.833 -3.477 1.00 53.09 71 GLU A C 1
ATOM 526 O O . GLU A 1 71 ? 2.312 -6.615 -3.564 1.00 53.09 71 GLU A O 1
ATOM 531 N N . ARG A 1 72 ? 1.550 -8.380 -2.413 1.00 58.03 72 ARG A N 1
ATOM 532 C CA . ARG A 1 72 ? 0.903 -7.673 -1.306 1.00 58.03 72 ARG A CA 1
ATOM 533 C C . ARG A 1 72 ? 1.770 -7.447 -0.066 1.00 58.03 72 ARG A C 1
ATOM 535 O O . ARG A 1 72 ? 1.345 -6.680 0.795 1.00 58.03 72 ARG A O 1
ATOM 542 N N . GLY A 1 73 ? 2.954 -8.052 0.039 1.00 71.88 73 GLY A N 1
ATOM 543 C CA . GLY A 1 73 ? 3.814 -7.868 1.212 1.00 71.88 73 GLY A CA 1
ATOM 544 C C . GLY A 1 73 ? 4.373 -6.443 1.321 1.00 71.88 73 GLY A C 1
ATOM 545 O O . GLY A 1 73 ? 5.007 -5.952 0.378 1.00 71.88 73 GLY A O 1
ATOM 546 N N . PHE A 1 74 ? 4.155 -5.786 2.465 1.00 85.38 74 PHE A N 1
ATOM 547 C CA . PHE A 1 74 ? 4.882 -4.576 2.869 1.00 85.38 74 PHE A CA 1
ATOM 548 C C . PHE A 1 74 ? 6.164 -4.972 3.601 1.00 85.38 74 PHE A C 1
ATOM 550 O O . PHE A 1 74 ? 6.180 -5.961 4.331 1.00 85.38 74 PHE A O 1
ATOM 557 N N . ASN A 1 75 ? 7.232 -4.188 3.447 1.00 89.12 75 ASN A N 1
ATOM 558 C CA . ASN A 1 75 ? 8.452 -4.439 4.212 1.00 89.12 75 ASN A CA 1
ATOM 559 C C . ASN A 1 75 ? 8.245 -4.135 5.711 1.00 89.12 75 ASN A C 1
ATOM 561 O O . ASN A 1 75 ? 7.299 -3.443 6.098 1.00 89.12 75 ASN A O 1
ATOM 565 N N . VAL A 1 76 ? 9.153 -4.624 6.563 1.00 91.19 76 VAL A N 1
ATOM 566 C CA . VAL A 1 76 ? 9.047 -4.489 8.029 1.00 91.19 76 VAL A CA 1
ATOM 567 C C . VAL A 1 76 ? 8.872 -3.028 8.461 1.00 91.19 76 VAL A C 1
ATOM 569 O O . VAL A 1 76 ? 7.981 -2.725 9.248 1.00 91.19 76 VAL A O 1
ATOM 572 N N . ALA A 1 77 ? 9.638 -2.100 7.880 1.00 92.44 77 ALA A N 1
ATOM 573 C CA . ALA A 1 77 ? 9.558 -0.680 8.221 1.00 92.44 77 ALA A CA 1
ATOM 574 C C . ALA A 1 77 ? 8.204 -0.049 7.840 1.00 92.44 77 ALA A C 1
ATOM 576 O O . ALA A 1 77 ? 7.646 0.754 8.592 1.00 92.44 77 ALA A O 1
ATOM 577 N N . GLN A 1 78 ? 7.644 -0.424 6.687 1.00 94.19 78 GLN A N 1
ATOM 578 C CA . GLN A 1 78 ? 6.318 0.011 6.247 1.00 94.19 78 GLN A CA 1
ATOM 579 C C . GLN A 1 78 ? 5.237 -0.521 7.190 1.00 94.19 78 GLN A C 1
ATOM 581 O O . GLN A 1 78 ? 4.388 0.258 7.635 1.00 94.19 78 GLN A O 1
ATOM 586 N N . VAL A 1 79 ? 5.307 -1.805 7.557 1.00 94.06 79 VAL A N 1
ATOM 587 C CA . VAL A 1 79 ? 4.399 -2.428 8.531 1.00 94.06 79 VAL A CA 1
ATOM 588 C C . VAL A 1 79 ? 4.496 -1.734 9.890 1.00 94.06 79 VAL A C 1
ATOM 590 O O . VAL A 1 79 ? 3.468 -1.372 10.459 1.00 94.06 79 VAL A O 1
ATOM 593 N N . ASP A 1 80 ? 5.699 -1.463 10.389 1.00 95.50 80 ASP A N 1
ATOM 594 C CA . ASP A 1 80 ? 5.899 -0.764 11.663 1.00 95.50 80 ASP A CA 1
ATOM 595 C C . ASP A 1 80 ? 5.337 0.660 11.628 1.00 95.50 80 ASP A C 1
ATOM 597 O O . ASP A 1 80 ? 4.702 1.117 12.582 1.00 95.50 80 ASP A O 1
ATOM 601 N N . SER A 1 81 ? 5.461 1.347 10.491 1.00 95.56 81 SER A N 1
ATOM 602 C CA . SER A 1 81 ? 4.856 2.666 10.303 1.00 95.56 81 SER A CA 1
ATOM 603 C C . SER A 1 81 ? 3.317 2.632 10.304 1.00 95.56 81 SER A C 1
ATOM 605 O O . SER A 1 81 ? 2.682 3.624 10.682 1.00 95.56 81 SER A O 1
ATOM 607 N N . LEU A 1 82 ? 2.707 1.527 9.857 1.00 96.06 82 LEU A N 1
ATOM 608 C CA . LEU A 1 82 ? 1.259 1.311 9.894 1.00 96.06 82 LEU A CA 1
ATOM 609 C C . LEU A 1 82 ? 0.811 0.922 11.305 1.00 96.06 82 LEU A C 1
ATOM 611 O O . LEU A 1 82 ? -0.193 1.448 11.780 1.00 96.06 82 LEU A O 1
ATOM 615 N N . LYS A 1 83 ? 1.586 0.090 12.011 1.00 97.12 83 LYS A N 1
ATOM 616 C CA . LYS A 1 83 ? 1.370 -0.230 13.431 1.00 97.12 83 LYS A CA 1
ATOM 617 C C . LYS A 1 83 ? 1.408 1.022 14.302 1.00 97.12 83 LYS A C 1
ATOM 619 O O . LYS A 1 83 ? 0.512 1.216 15.116 1.00 97.12 83 LYS A O 1
ATOM 624 N N . ALA A 1 84 ? 2.386 1.903 14.096 1.00 97.56 84 ALA A N 1
ATOM 625 C CA . ALA A 1 84 ? 2.476 3.170 14.819 1.00 97.56 84 ALA A CA 1
ATOM 626 C C . ALA A 1 84 ? 1.266 4.083 14.549 1.00 97.56 84 ALA A C 1
ATOM 628 O O . ALA A 1 84 ? 0.725 4.682 15.478 1.00 97.56 84 ALA A O 1
ATOM 629 N N . LEU A 1 85 ? 0.804 4.154 13.294 1.00 97.00 85 LEU A N 1
ATOM 630 C CA . LEU A 1 85 ? -0.385 4.930 12.925 1.00 97.00 85 LEU A CA 1
ATOM 631 C C . LEU A 1 85 ? -1.661 4.358 13.564 1.00 97.00 85 LEU A C 1
ATOM 633 O O . LEU A 1 85 ? -2.475 5.110 14.096 1.00 97.00 85 LEU A O 1
ATOM 637 N N . ALA A 1 86 ? -1.814 3.032 13.554 1.00 97.00 86 ALA A N 1
ATOM 638 C CA . ALA A 1 86 ? -2.919 2.347 14.217 1.00 97.00 86 ALA A CA 1
ATOM 639 C C . ALA A 1 86 ? -2.919 2.633 15.729 1.00 97.00 86 ALA A C 1
ATOM 641 O O . ALA A 1 86 ? -3.937 3.054 16.285 1.00 97.00 86 ALA A O 1
ATOM 642 N N . ALA A 1 87 ? -1.751 2.509 16.368 1.00 97.25 87 ALA A N 1
ATOM 643 C CA . ALA A 1 87 ? -1.568 2.777 17.790 1.00 97.25 87 ALA A CA 1
ATOM 644 C C . ALA A 1 87 ? -1.885 4.238 18.152 1.00 97.25 87 ALA A C 1
ATOM 646 O O . ALA A 1 87 ? -2.542 4.487 19.161 1.00 97.25 87 ALA A O 1
ATOM 647 N N . GLN A 1 88 ? -1.512 5.204 17.302 1.00 97.12 88 GLN A N 1
ATOM 648 C CA . GLN A 1 88 ? -1.878 6.617 17.467 1.00 97.12 88 GLN A CA 1
ATOM 649 C C . GLN A 1 88 ? -3.402 6.823 17.507 1.00 97.12 88 GLN A C 1
ATOM 651 O O . GLN A 1 88 ? -3.894 7.751 18.150 1.00 97.12 88 GLN A O 1
ATOM 656 N N . TRP A 1 89 ? -4.165 5.967 16.829 1.00 96.94 89 TRP A N 1
ATOM 657 C CA . TRP A 1 89 ? -5.626 6.004 16.829 1.00 96.94 89 TRP A CA 1
ATOM 658 C C . TRP A 1 89 ? -6.273 5.140 17.911 1.00 96.94 89 TRP A C 1
ATOM 660 O O . TRP A 1 89 ? -7.501 5.154 17.996 1.00 96.94 89 TRP A O 1
ATOM 670 N N . GLY A 1 90 ? -5.478 4.447 18.731 1.00 96.56 90 GLY A N 1
ATOM 671 C CA . GLY A 1 90 ? -5.955 3.560 19.791 1.00 96.56 90 GLY A CA 1
ATOM 672 C C . GLY A 1 90 ? -6.429 2.193 19.294 1.00 96.56 90 GLY A C 1
ATOM 673 O O . GLY A 1 90 ? -7.246 1.561 19.959 1.00 96.56 90 GLY A O 1
ATOM 674 N N . HIS A 1 91 ? -5.955 1.744 18.131 1.00 96.44 91 HIS A N 1
ATOM 675 C CA . HIS A 1 91 ? -6.318 0.454 17.542 1.00 96.44 91 HIS A CA 1
ATOM 676 C C . HIS A 1 91 ? -5.071 -0.391 17.283 1.00 96.44 91 HIS A C 1
ATOM 678 O O . HIS A 1 91 ? -3.978 0.147 17.092 1.00 96.44 91 HIS A O 1
ATOM 684 N N . SER A 1 92 ? -5.222 -1.715 17.254 1.00 96.56 92 SER A N 1
ATOM 685 C CA . SER A 1 92 ? -4.148 -2.572 16.760 1.00 96.56 92 SER A CA 1
ATOM 686 C C . SER A 1 92 ? -4.117 -2.550 15.228 1.00 96.56 92 SER A C 1
ATOM 688 O O . SER A 1 92 ? -5.121 -2.277 14.566 1.00 96.56 92 SER A O 1
ATOM 690 N N . TYR A 1 93 ? -2.944 -2.823 14.657 1.00 95.00 93 TYR A N 1
ATOM 691 C CA . TYR A 1 93 ? -2.800 -3.005 13.212 1.00 95.00 93 TYR A CA 1
ATOM 692 C C . TYR A 1 93 ? -3.729 -4.114 12.705 1.00 95.00 93 TYR A C 1
ATOM 694 O O . TYR A 1 93 ? -4.464 -3.895 11.743 1.00 95.00 93 TYR A O 1
ATOM 702 N N . ASP A 1 94 ? -3.745 -5.250 13.410 1.00 95.69 94 ASP A N 1
ATOM 703 C CA . ASP A 1 94 ? -4.536 -6.431 13.062 1.00 95.69 94 ASP A CA 1
ATOM 704 C C . ASP A 1 94 ? -6.038 -6.138 13.068 1.00 95.69 94 ASP A C 1
ATOM 706 O O . ASP A 1 94 ? -6.748 -6.545 12.151 1.00 95.69 94 ASP A O 1
ATOM 710 N N . ASP A 1 95 ? -6.535 -5.367 14.036 1.00 95.94 95 ASP A N 1
ATOM 711 C CA . ASP A 1 95 ? -7.953 -4.998 14.086 1.00 95.94 95 ASP A CA 1
ATOM 712 C C . ASP A 1 95 ? -8.379 -4.148 12.883 1.00 95.94 95 ASP A C 1
ATOM 714 O O . ASP A 1 95 ? -9.502 -4.279 12.390 1.00 95.94 95 ASP A O 1
ATOM 718 N N . ILE A 1 96 ? -7.491 -3.270 12.403 1.00 94.62 96 ILE A N 1
ATOM 719 C CA . ILE A 1 96 ? -7.760 -2.427 11.235 1.00 94.62 96 ILE A CA 1
ATOM 720 C C . ILE A 1 96 ? -7.739 -3.269 9.957 1.00 94.62 96 ILE A C 1
ATOM 722 O O . ILE A 1 96 ? -8.661 -3.156 9.148 1.00 94.62 96 ILE A O 1
ATOM 726 N N . ILE A 1 97 ? -6.722 -4.117 9.756 1.00 93.31 97 ILE A N 1
ATOM 727 C CA . ILE A 1 97 ? -6.601 -4.904 8.515 1.00 93.31 97 ILE A CA 1
ATOM 728 C C . ILE A 1 97 ? -7.658 -6.004 8.406 1.00 93.31 97 ILE A C 1
ATOM 730 O O . ILE A 1 97 ? -8.125 -6.285 7.305 1.00 93.31 97 ILE A O 1
ATOM 734 N N . ASN A 1 98 ? -8.082 -6.576 9.536 1.00 93.88 98 ASN A N 1
ATOM 735 C CA . ASN A 1 98 ? -9.140 -7.583 9.581 1.00 93.88 98 ASN A CA 1
ATOM 736 C C . ASN A 1 98 ? -10.547 -6.960 9.570 1.00 93.88 98 ASN A C 1
ATOM 738 O O . ASN A 1 98 ? -11.538 -7.686 9.574 1.00 93.88 98 ASN A O 1
ATOM 742 N N . GLY A 1 99 ? -10.656 -5.625 9.568 1.00 92.31 99 GLY A N 1
ATOM 743 C CA . GLY A 1 99 ? -11.940 -4.920 9.558 1.00 92.31 99 GLY A CA 1
ATOM 744 C C . GLY A 1 99 ? -12.751 -5.080 10.848 1.00 92.31 99 GLY A C 1
ATOM 745 O O . GLY A 1 99 ? -13.962 -4.868 10.835 1.00 92.31 99 GLY A O 1
ATOM 746 N N . VAL A 1 100 ? -12.101 -5.446 11.957 1.00 96.00 100 VAL A N 1
ATOM 747 C CA . VAL A 1 100 ? -12.721 -5.557 13.289 1.00 96.00 100 VAL A CA 1
ATOM 748 C C . VAL A 1 100 ? -13.133 -4.175 13.794 1.00 96.00 100 VAL A C 1
ATOM 750 O O . VAL A 1 100 ? -14.183 -4.013 14.416 1.00 96.00 100 VAL A O 1
ATOM 753 N N . VAL A 1 101 ? -12.317 -3.161 13.501 1.00 94.25 101 VAL A N 1
ATOM 754 C CA . VAL A 1 101 ? -12.578 -1.769 13.870 1.00 94.25 101 VAL A CA 1
ATOM 755 C C . VAL A 1 101 ? -13.053 -0.979 12.659 1.00 94.25 101 VAL A C 1
ATOM 757 O O . VAL A 1 101 ? -12.399 -0.945 11.618 1.00 94.25 101 VAL A O 1
ATOM 760 N N . ASN A 1 102 ? -14.153 -0.245 12.834 1.00 93.75 102 ASN A N 1
ATOM 761 C CA . ASN A 1 102 ? -14.596 0.729 11.848 1.00 93.75 102 ASN A CA 1
ATOM 762 C C . ASN A 1 102 ? -13.926 2.088 12.102 1.00 93.75 102 ASN A C 1
ATOM 764 O O . ASN A 1 102 ? -14.233 2.780 13.077 1.00 93.75 102 ASN A O 1
ATOM 768 N N . LEU A 1 103 ? -12.990 2.466 11.233 1.00 94.31 103 LEU A N 1
ATOM 769 C CA . LEU A 1 103 ? -12.323 3.764 11.295 1.00 94.31 103 LEU A CA 1
ATOM 770 C C . LEU A 1 103 ? -13.286 4.888 10.889 1.00 94.31 103 LEU A C 1
ATOM 772 O O . LEU A 1 103 ? -14.145 4.717 10.028 1.00 94.31 103 LEU A O 1
ATOM 776 N N . SER A 1 104 ? -13.106 6.083 11.461 1.00 96.38 104 SER A N 1
ATOM 777 C CA . SER A 1 104 ? -13.784 7.267 10.925 1.00 96.38 104 SER A CA 1
ATOM 778 C C . SER A 1 104 ? -13.324 7.530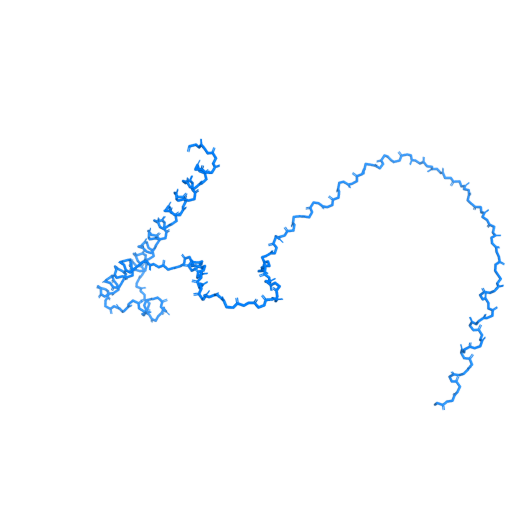 9.490 1.00 96.38 104 SER A C 1
ATOM 780 O O . SER A 1 104 ? -12.197 7.199 9.117 1.00 96.38 104 SER A O 1
ATOM 782 N N . HIS A 1 105 ? -14.169 8.181 8.693 1.00 96.94 105 HIS A N 1
ATOM 783 C CA . HIS A 1 105 ? -13.881 8.449 7.283 1.00 96.94 105 HIS A CA 1
ATOM 784 C C . HIS A 1 105 ? -12.529 9.156 7.062 1.00 96.94 105 HIS A C 1
ATOM 786 O O . HIS A 1 105 ? -11.788 8.821 6.140 1.00 96.94 105 HIS A O 1
ATOM 792 N N . ASP A 1 106 ? -12.152 10.091 7.939 1.00 97.31 106 ASP A N 1
ATOM 793 C CA . ASP A 1 106 ? -10.857 10.781 7.859 1.00 97.31 106 ASP A CA 1
ATOM 794 C C . ASP A 1 106 ? -9.674 9.850 8.128 1.00 97.31 106 ASP A C 1
ATOM 796 O O . ASP A 1 106 ? -8.705 9.854 7.368 1.00 97.31 106 ASP A O 1
ATOM 800 N N . LYS A 1 107 ? -9.768 9.014 9.169 1.00 96.75 107 LYS A N 1
ATOM 801 C CA . LYS A 1 107 ? -8.736 8.023 9.501 1.00 96.75 107 LYS A CA 1
ATOM 802 C C . LYS A 1 107 ? -8.610 6.979 8.395 1.00 96.75 107 LYS A C 1
ATOM 804 O O . LYS A 1 107 ? -7.505 6.661 7.974 1.00 96.75 107 LYS A O 1
ATOM 809 N N . GLN A 1 108 ? -9.734 6.505 7.862 1.00 96.44 108 GLN A N 1
ATOM 810 C CA . GLN A 1 108 ? -9.749 5.557 6.753 1.00 96.44 108 GLN A CA 1
ATOM 811 C C . GLN A 1 108 ? -9.084 6.144 5.502 1.00 96.44 108 GLN A C 1
ATOM 813 O O . GLN A 1 108 ? -8.267 5.476 4.873 1.00 96.44 108 GLN A O 1
ATOM 818 N N . ARG A 1 109 ? -9.365 7.410 5.164 1.00 97.19 109 ARG A N 1
ATOM 819 C CA . ARG A 1 109 ? -8.690 8.092 4.048 1.00 97.19 109 ARG A CA 1
ATOM 820 C C . ARG A 1 109 ? -7.184 8.199 4.260 1.00 97.19 109 ARG A C 1
ATOM 822 O O . ARG A 1 109 ? -6.436 7.919 3.331 1.00 97.19 109 ARG A O 1
ATOM 829 N N . GLN A 1 110 ? -6.739 8.562 5.463 1.00 96.81 110 GLN A N 1
ATOM 830 C CA . GLN A 1 110 ? -5.308 8.629 5.785 1.00 96.81 110 GLN A CA 1
ATOM 831 C C . GLN A 1 110 ? -4.635 7.256 5.702 1.00 96.81 110 GLN A C 1
ATOM 833 O O . GLN A 1 110 ? -3.543 7.140 5.149 1.00 96.81 110 GLN A O 1
ATOM 838 N N . TRP A 1 111 ? -5.303 6.218 6.206 1.00 96.25 111 TRP A N 1
ATOM 839 C CA . TRP A 1 111 ? -4.833 4.840 6.127 1.00 96.25 111 TRP A CA 1
ATOM 840 C C . TRP A 1 111 ? -4.637 4.399 4.675 1.00 96.25 111 TRP A C 1
ATOM 842 O O . TRP A 1 111 ? -3.545 3.982 4.296 1.00 96.25 111 TRP A O 1
ATOM 852 N N . ILE A 1 112 ? -5.674 4.564 3.848 1.00 95.31 112 ILE A N 1
ATOM 853 C CA . ILE A 1 112 ? -5.644 4.201 2.428 1.00 95.31 112 ILE A CA 1
ATOM 854 C C . ILE A 1 112 ? -4.572 5.001 1.686 1.00 95.31 112 ILE A C 1
ATOM 856 O O . ILE A 1 112 ? -3.821 4.424 0.909 1.00 95.31 112 ILE A O 1
ATOM 860 N N . ALA A 1 113 ? -4.465 6.309 1.937 1.00 96.88 113 ALA A N 1
ATOM 861 C CA . ALA A 1 113 ? -3.453 7.145 1.298 1.00 96.88 113 ALA A CA 1
ATOM 862 C C . ALA A 1 113 ? -2.036 6.638 1.596 1.00 96.88 113 ALA A C 1
ATOM 864 O O . ALA A 1 113 ? -1.246 6.464 0.673 1.00 96.88 113 ALA A O 1
ATOM 865 N N . LYS A 1 114 ? -1.741 6.329 2.864 1.00 95.25 114 LYS A N 1
ATOM 866 C CA . LYS A 1 114 ? -0.429 5.818 3.277 1.00 95.25 114 LYS A CA 1
ATOM 867 C C . LYS A 1 114 ? -0.123 4.450 2.665 1.00 95.25 114 LYS A C 1
ATOM 869 O O . LYS A 1 114 ? 0.976 4.233 2.167 1.00 95.25 114 LYS A O 1
ATOM 874 N N . VAL A 1 115 ? -1.106 3.550 2.665 1.00 94.38 115 VAL A N 1
ATOM 875 C CA . VAL A 1 115 ? -0.996 2.233 2.023 1.00 94.38 115 VAL A CA 1
ATOM 876 C C . VAL A 1 115 ? -0.722 2.372 0.521 1.00 94.38 115 VAL A C 1
ATOM 878 O O . VAL A 1 115 ? 0.183 1.720 0.006 1.00 94.38 115 VAL A O 1
ATOM 881 N N . ASN A 1 116 ? -1.445 3.251 -0.175 1.00 94.44 116 ASN A N 1
ATOM 882 C CA . ASN A 1 116 ? -1.255 3.477 -1.608 1.00 94.44 116 ASN A CA 1
ATOM 883 C C . ASN A 1 116 ? 0.132 4.039 -1.926 1.00 94.44 116 ASN A C 1
ATOM 885 O O . ASN A 1 116 ? 0.745 3.590 -2.887 1.00 94.44 116 ASN A O 1
ATOM 889 N N . THR A 1 117 ? 0.668 4.944 -1.098 1.00 94.56 117 THR A N 1
ATOM 890 C CA . THR A 1 117 ? 2.047 5.433 -1.260 1.00 94.56 117 THR A CA 1
ATOM 891 C C . THR A 1 117 ? 3.055 4.284 -1.267 1.00 94.56 117 THR A C 1
ATOM 893 O O . THR A 1 117 ? 3.895 4.218 -2.159 1.00 94.56 117 THR A O 1
ATOM 896 N N . PHE A 1 118 ? 2.938 3.329 -0.340 1.00 93.31 118 PHE A N 1
ATOM 897 C CA . PHE A 1 118 ? 3.836 2.170 -0.299 1.00 93.31 118 PHE A CA 1
ATOM 898 C C . PHE A 1 118 ? 3.689 1.253 -1.513 1.00 93.31 118 PHE A C 1
ATOM 900 O O . PHE A 1 118 ? 4.683 0.722 -2.014 1.00 93.31 118 PHE A O 1
ATOM 907 N N . VAL A 1 119 ? 2.463 1.079 -2.009 1.00 91.25 119 VAL A N 1
ATOM 908 C CA . VAL A 1 119 ? 2.204 0.316 -3.236 1.00 91.25 119 VAL A CA 1
ATOM 909 C C . VAL A 1 119 ? 2.832 1.006 -4.450 1.00 91.25 119 VAL A C 1
ATOM 911 O O . VAL A 1 119 ? 3.481 0.342 -5.259 1.00 91.25 119 VAL A O 1
ATOM 914 N N . ASP A 1 120 ? 2.689 2.325 -4.563 1.00 91.75 120 ASP A N 1
ATOM 915 C CA . ASP A 1 120 ? 3.232 3.105 -5.675 1.00 91.75 120 ASP A CA 1
ATOM 916 C C . ASP A 1 120 ? 4.767 3.101 -5.680 1.00 91.75 120 ASP A C 1
ATOM 918 O O . ASP A 1 120 ? 5.374 2.895 -6.732 1.00 91.75 120 ASP A O 1
ATOM 922 N N . GLU A 1 121 ? 5.402 3.243 -4.512 1.00 90.62 121 GLU A N 1
ATOM 923 C CA . GLU A 1 121 ? 6.859 3.127 -4.351 1.00 90.62 121 GLU A CA 1
ATOM 924 C C . GLU A 1 121 ? 7.368 1.750 -4.797 1.00 90.62 121 GLU A C 1
ATOM 926 O O . GLU A 1 121 ? 8.299 1.657 -5.603 1.00 90.62 121 GLU A O 1
ATOM 931 N N . LYS A 1 122 ? 6.722 0.672 -4.329 1.00 88.12 122 LYS A N 1
ATOM 932 C CA . LYS A 1 122 ? 7.084 -0.706 -4.696 1.00 88.12 122 LYS A CA 1
ATOM 933 C C . LYS A 1 122 ? 6.919 -0.937 -6.198 1.00 88.12 122 LYS A C 1
ATOM 935 O O . LYS A 1 122 ? 7.797 -1.509 -6.844 1.00 88.12 122 LYS A O 1
ATOM 940 N N . LYS A 1 123 ? 5.819 -0.450 -6.778 1.00 90.38 123 LYS A N 1
ATOM 941 C CA . LYS A 1 123 ? 5.552 -0.547 -8.216 1.00 90.38 123 LYS A CA 1
ATOM 942 C C . LYS A 1 123 ? 6.594 0.214 -9.035 1.00 90.38 123 LYS A C 1
ATOM 944 O O . LYS A 1 123 ? 7.085 -0.314 -10.030 1.00 90.38 123 LYS A O 1
ATOM 949 N N . ALA A 1 124 ? 6.948 1.429 -8.623 1.00 90.62 124 ALA A N 1
ATOM 950 C CA . ALA A 1 124 ? 7.966 2.228 -9.295 1.00 90.62 124 ALA A CA 1
ATOM 951 C C . ALA A 1 124 ? 9.337 1.537 -9.266 1.00 90.62 124 ALA A C 1
ATOM 953 O O . ALA A 1 124 ? 10.006 1.482 -10.299 1.00 90.62 124 ALA A O 1
ATOM 954 N N . ALA A 1 125 ? 9.719 0.954 -8.124 1.00 90.44 125 ALA A N 1
ATOM 955 C CA . ALA A 1 125 ? 10.959 0.195 -7.987 1.00 90.44 125 ALA A CA 1
ATOM 956 C C . ALA A 1 125 ? 11.003 -1.010 -8.941 1.00 90.44 125 ALA A C 1
ATOM 958 O O . ALA A 1 125 ? 11.958 -1.142 -9.705 1.00 90.44 125 ALA A O 1
ATOM 959 N N . LYS A 1 126 ? 9.932 -1.817 -8.993 1.00 88.75 126 LYS A N 1
ATOM 960 C CA . LYS A 1 126 ? 9.836 -2.957 -9.923 1.00 88.75 126 LYS A CA 1
ATOM 961 C C . LYS A 1 126 ? 9.916 -2.531 -11.388 1.00 88.75 126 LYS A C 1
ATOM 963 O O . LYS A 1 126 ? 10.605 -3.160 -12.185 1.00 88.75 126 LYS A O 1
ATOM 968 N N . ILE A 1 127 ? 9.238 -1.443 -11.760 1.00 90.88 127 ILE A N 1
ATOM 969 C CA . ILE A 1 127 ? 9.309 -0.905 -13.127 1.00 90.88 127 ILE A CA 1
ATOM 970 C C . ILE A 1 127 ? 10.738 -0.457 -13.452 1.00 90.88 127 ILE A C 1
ATOM 972 O O . ILE A 1 127 ? 11.228 -0.710 -14.553 1.00 90.88 127 ILE A O 1
ATOM 976 N N . ALA A 1 128 ? 11.415 0.211 -12.517 1.00 93.56 128 ALA A N 1
ATOM 977 C CA . ALA A 1 128 ? 12.791 0.655 -12.705 1.00 93.56 128 ALA A CA 1
ATOM 978 C C . ALA A 1 128 ? 13.749 -0.531 -12.886 1.00 93.56 128 ALA A C 1
ATOM 980 O O . ALA A 1 128 ? 14.556 -0.513 -13.815 1.00 93.56 128 ALA A O 1
ATOM 981 N N . GLU A 1 129 ? 13.612 -1.567 -12.058 1.00 93.62 129 GLU A N 1
ATOM 982 C CA . GLU A 1 129 ? 14.395 -2.801 -12.133 1.00 93.62 129 GLU A CA 1
ATOM 983 C C . GLU A 1 129 ? 14.169 -3.541 -13.455 1.00 93.62 129 GLU A C 1
ATOM 985 O O . GLU A 1 129 ? 15.128 -3.817 -14.177 1.00 93.62 129 GLU A O 1
ATOM 990 N N . H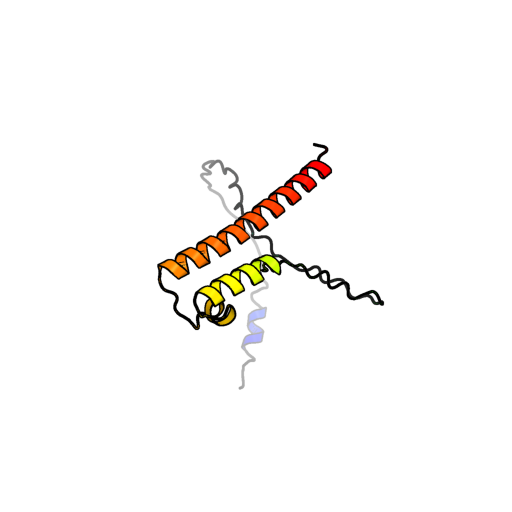IS A 1 130 ? 12.908 -3.759 -13.837 1.00 92.88 130 HIS A N 1
ATOM 991 C CA . HIS A 1 130 ? 12.552 -4.368 -15.117 1.00 92.88 130 HIS A CA 1
ATOM 992 C C . HIS A 1 130 ? 13.143 -3.585 -16.296 1.00 92.88 130 HIS A C 1
ATOM 994 O O . HIS A 1 130 ? 13.752 -4.157 -17.197 1.00 92.88 130 HIS A O 1
ATOM 1000 N N . ASN A 1 131 ? 13.012 -2.256 -16.292 1.00 94.06 131 ASN A N 1
ATOM 1001 C CA . ASN A 1 131 ? 13.559 -1.422 -17.358 1.00 94.06 131 ASN A CA 1
ATOM 1002 C C . ASN A 1 131 ? 15.094 -1.437 -17.376 1.00 94.06 131 ASN A C 1
ATOM 1004 O O . ASN A 1 131 ? 15.691 -1.316 -18.442 1.00 94.06 131 ASN A O 1
ATOM 1008 N N . ALA A 1 132 ? 15.751 -1.545 -16.220 1.00 94.75 132 ALA A N 1
ATOM 1009 C CA . ALA A 1 132 ? 17.202 -1.678 -16.141 1.00 94.75 132 ALA A CA 1
ATOM 1010 C C . ALA A 1 132 ? 17.675 -3.034 -16.684 1.00 94.75 132 ALA A C 1
ATOM 1012 O O . ALA A 1 132 ? 18.652 -3.076 -17.429 1.00 94.75 132 ALA A O 1
ATOM 1013 N N . GLN A 1 133 ? 16.970 -4.121 -16.361 1.00 94.19 133 GLN A N 1
ATOM 1014 C CA . GLN A 1 133 ? 17.221 -5.447 -16.927 1.00 94.19 133 GLN A CA 1
ATOM 1015 C C . GLN A 1 133 ? 17.032 -5.432 -18.448 1.00 94.19 133 GLN A C 1
ATOM 1017 O O . GLN A 1 133 ? 17.947 -5.791 -19.181 1.00 94.19 133 GLN A O 1
ATOM 1022 N N . TRP A 1 134 ? 15.910 -4.888 -18.928 1.00 95.44 134 TRP A N 1
ATOM 1023 C CA . TRP A 1 134 ? 15.637 -4.765 -20.358 1.00 95.44 134 TRP A CA 1
ATOM 1024 C C . TRP A 1 134 ? 16.733 -3.984 -21.096 1.00 95.44 134 TRP A C 1
ATOM 1026 O O . TRP A 1 134 ? 17.181 -4.416 -22.155 1.00 95.44 134 TRP A O 1
ATOM 1036 N N . ARG A 1 135 ? 17.219 -2.871 -20.527 1.00 95.50 135 ARG A N 1
ATOM 1037 C CA . ARG A 1 135 ? 18.334 -2.098 -21.104 1.00 95.50 135 ARG A CA 1
ATOM 1038 C C . ARG A 1 135 ? 19.630 -2.906 -21.182 1.00 95.50 135 ARG A C 1
ATOM 1040 O O . ARG A 1 135 ? 20.265 -2.900 -22.232 1.00 95.50 135 ARG A O 1
ATOM 1047 N N . ARG A 1 136 ? 19.979 -3.653 -20.125 1.00 93.88 136 ARG A N 1
ATOM 1048 C CA . ARG A 1 136 ? 21.152 -4.547 -20.115 1.00 93.88 136 ARG A CA 1
ATOM 1049 C C . ARG A 1 136 ? 21.066 -5.613 -21.205 1.00 93.88 136 ARG A C 1
ATOM 1051 O O . ARG A 1 136 ? 22.034 -5.801 -21.935 1.00 93.88 136 ARG A O 1
ATOM 1058 N N . ASP A 1 137 ? 19.905 -6.242 -21.354 1.00 95.12 137 ASP A N 1
ATOM 1059 C CA . ASP A 1 137 ? 19.696 -7.321 -22.327 1.00 95.12 137 ASP A CA 1
ATOM 1060 C C . ASP A 1 137 ? 19.709 -6.822 -23.782 1.00 95.12 137 ASP A C 1
ATOM 1062 O O . ASP A 1 137 ? 20.015 -7.581 -24.699 1.00 95.12 137 ASP A O 1
ATOM 1066 N N . HIS A 1 138 ? 19.407 -5.537 -24.000 1.00 94.19 138 HIS A N 1
ATOM 1067 C CA . HIS A 1 138 ? 19.324 -4.921 -25.330 1.00 94.19 138 HIS A CA 1
ATOM 1068 C C . HIS A 1 138 ? 20.473 -3.942 -25.629 1.00 94.19 138 HIS A C 1
ATOM 1070 O O . HIS A 1 138 ? 20.462 -3.299 -26.678 1.00 94.19 138 HIS A O 1
ATOM 1076 N N . GLY A 1 139 ? 21.471 -3.845 -24.743 1.00 85.56 139 GLY A N 1
ATOM 1077 C CA . GLY A 1 139 ? 22.683 -3.048 -24.953 1.00 85.56 139 GLY A CA 1
ATOM 1078 C C . GLY A 1 139 ? 22.458 -1.532 -25.038 1.00 85.56 139 GLY A C 1
ATOM 1079 O O . GLY A 1 139 ? 23.140 -0.875 -25.825 1.00 85.56 139 GLY A O 1
ATOM 1080 N N . ILE A 1 140 ? 21.504 -0.994 -24.264 1.00 66.38 140 ILE A N 1
ATOM 1081 C CA . ILE A 1 140 ? 21.192 0.450 -24.150 1.00 66.38 140 ILE A CA 1
ATOM 1082 C C . ILE A 1 140 ? 21.701 1.009 -22.821 1.00 66.38 140 ILE A C 1
ATOM 1084 O O . ILE A 1 140 ? 21.528 0.324 -21.789 1.00 66.38 140 ILE A O 1
#

Secondary structure (DSSP, 8-state):
---TTSTTTGGGSSTT---------------------PPP---PPPP-----------------------TTPPPHHHHHHHHHHHHHTT--HHHHHTT-S---HHHHHHHHHHHHHHHHHHHHHHHHHHHHHHHHHHT-

Radius of gyration: 36.31 Å; chains: 1; bounding box: 61×76×86 Å

Foldseek 3Di:
DPDPPVVPPPVPPPVPDDDDDDDDDDDPDDDDPPDPDPPPPDPDDDDDDDPPPPDDDDDDDPPPPVPVPVLVDDDPVLLVVLQVLQVVVVHGSCCVVVVVDDDDPVSVVVSVVSSVVRSVVVVVVVVVVVVVVVCVVVVD

Organism: NCBI:txid1642459

InterPro domains:
  IPR031825 RXLR phytopathogen effector protein [PF16810] (2-92)